Protein AF-A0A2V6FVV1-F1 (afdb_monomer)

Nearest PDB structures (foldseek):
  4am9-assembly1_A  TM=8.340E-01  e=1.277E-02  Yersinia enterocolitica
  6hft-assembly1_A  TM=7.806E-01  e=5.421E-02  Saccharomyces cerevisiae
  7t6d-assembly1_A  TM=8.220E-01  e=9.859E-02  Escherichia coli
  2ho1-assembly1_A  TM=6.704E-01  e=1.623E-01  Pseudomonas aeruginosa PAO1
  6af0-assembly1_A  TM=7.974E-01  e=5.642E-01  Thermothelomyces thermophilus ATCC 42464

Sequence (135 aa):
DARVRELPWAKFFRAQAFAALNRWADALPLYEELANDEASPFLGAATFGAAEMLRALGKRGEASRKLGVLLHNKEWAIRAQLRAAELYIEMGDAPDAQRLLEEMKPRSIAERRERRLLRGRLELLNGRREQVMPR

Secondary structure (DSSP, 8-state):
-HHHHTSHHHHHHHHHHHHHTT-HHHHHHHHHHHHS-TT-TTHHHHHHHHHHHHHHTT-HHHHHHHHHHHTT-TTTHHHHHHHHHHHHHHHT-HHHHHHHHHH----SHHHHHHHHHHHHHHHHHHHHHHHHS--

Foldseek 3Di:
DVVCCVDLVNLQVVLVVCVVVVVLVVSQVSLVVQLPDPPRPCNLVSLLSNLVSCVSVVVLVVSLVSLVVCCPPPPCNLVSLLVNLVSCLVVLNLVSNVVSLVPDDDPDPVSVVSSVVSVVSSVVSVVVVVVVDDD

Structure (mmCIF, N/CA/C/O backbone):
data_AF-A0A2V6FVV1-F1
#
_entry.id   AF-A0A2V6FVV1-F1
#
loop_
_atom_site.group_PDB
_atom_site.id
_atom_site.type_symbol
_atom_site.label_atom_id
_atom_site.label_alt_id
_atom_site.label_comp_id
_atom_site.label_asym_id
_atom_site.label_entity_id
_atom_site.label_seq_id
_atom_site.pdbx_PDB_ins_code
_atom_site.Cartn_x
_atom_site.Cartn_y
_atom_site.Cartn_z
_atom_site.occupancy
_atom_site.B_iso_or_equiv
_atom_site.auth_seq_id
_atom_site.auth_comp_id
_atom_site.auth_asym_id
_atom_site.auth_atom_id
_atom_site.pdbx_PDB_model_num
ATOM 1 N N . ASP A 1 1 ? 11.809 -2.876 -28.821 1.00 74.69 1 ASP A N 1
ATOM 2 C CA . ASP A 1 1 ? 12.796 -3.858 -28.332 1.00 74.69 1 ASP A CA 1
ATOM 3 C C . ASP A 1 1 ? 12.261 -4.504 -27.055 1.00 74.69 1 ASP A C 1
ATOM 5 O O . ASP A 1 1 ? 11.830 -3.778 -26.165 1.00 74.69 1 ASP A O 1
ATOM 9 N N . ALA A 1 2 ? 12.208 -5.838 -26.988 1.00 81.44 2 ALA A N 1
ATOM 10 C CA . ALA A 1 2 ? 11.711 -6.563 -25.815 1.00 81.44 2 ALA A CA 1
ATOM 11 C C . ALA A 1 2 ? 12.590 -6.329 -24.575 1.00 81.44 2 ALA A C 1
ATOM 13 O O . ALA A 1 2 ? 12.066 -6.229 -23.472 1.00 81.44 2 ALA A O 1
ATOM 14 N N . ARG A 1 3 ? 13.897 -6.113 -24.762 1.00 84.25 3 ARG A N 1
ATOM 15 C CA . ARG A 1 3 ? 14.865 -5.893 -23.677 1.00 84.25 3 ARG A CA 1
ATOM 16 C C . ARG A 1 3 ? 14.597 -4.606 -22.901 1.00 84.25 3 ARG A C 1
ATOM 18 O O . ARG A 1 3 ? 14.827 -4.551 -21.702 1.00 84.25 3 ARG A O 1
ATOM 25 N N . VAL A 1 4 ? 14.044 -3.586 -23.564 1.00 86.81 4 VAL A N 1
ATOM 26 C CA . VAL A 1 4 ? 13.652 -2.325 -22.911 1.00 86.81 4 VAL A CA 1
ATOM 27 C C . VAL A 1 4 ? 12.507 -2.546 -21.923 1.00 86.81 4 VAL A C 1
ATOM 29 O O . VAL A 1 4 ? 12.476 -1.897 -20.885 1.00 86.81 4 VAL A O 1
ATOM 32 N N . ARG A 1 5 ? 11.587 -3.481 -22.206 1.00 84.44 5 ARG A N 1
ATOM 33 C CA . ARG A 1 5 ? 10.457 -3.790 -21.311 1.00 84.44 5 ARG A CA 1
ATOM 34 C C . ARG A 1 5 ? 10.895 -4.482 -20.024 1.00 84.44 5 ARG A C 1
ATOM 36 O O . ARG A 1 5 ? 10.143 -4.446 -19.057 1.00 84.44 5 ARG A O 1
ATOM 43 N N . GLU A 1 6 ? 12.087 -5.071 -20.023 1.00 87.75 6 GLU A N 1
ATOM 44 C CA . GLU A 1 6 ? 12.650 -5.760 -18.865 1.00 87.75 6 GLU A CA 1
ATOM 45 C C . GLU A 1 6 ? 13.397 -4.826 -17.911 1.00 87.75 6 GLU A C 1
ATOM 47 O O . GLU A 1 6 ? 13.660 -5.206 -16.772 1.00 87.75 6 GLU A O 1
ATOM 52 N N . LEU A 1 7 ? 13.692 -3.591 -18.336 1.00 92.12 7 LEU A N 1
ATOM 53 C CA . LEU A 1 7 ? 14.367 -2.606 -17.496 1.00 92.12 7 LEU A CA 1
ATOM 54 C C . LEU A 1 7 ? 13.481 -2.208 -16.298 1.00 92.12 7 LEU A C 1
ATOM 56 O O . LEU A 1 7 ? 12.283 -1.963 -16.492 1.00 92.12 7 LEU A O 1
ATOM 60 N N . PRO A 1 8 ? 14.045 -2.046 -15.082 1.00 93.25 8 PRO A N 1
ATOM 61 C CA . PRO A 1 8 ? 13.258 -1.752 -13.883 1.00 93.25 8 PRO A CA 1
ATOM 62 C C . PRO A 1 8 ? 12.355 -0.516 -14.003 1.00 93.25 8 PRO A C 1
ATOM 64 O O . PRO A 1 8 ? 11.182 -0.557 -13.633 1.00 93.25 8 PRO A O 1
ATOM 67 N N . TRP A 1 9 ? 12.858 0.572 -14.597 1.00 94.88 9 TRP A N 1
ATOM 68 C CA . TRP A 1 9 ? 12.070 1.793 -14.806 1.00 94.88 9 TRP A CA 1
ATOM 69 C C . TRP A 1 9 ? 10.904 1.570 -15.776 1.00 94.88 9 TRP A C 1
ATOM 71 O O . TRP A 1 9 ? 9.808 2.083 -15.555 1.00 94.88 9 TRP A O 1
ATOM 81 N N . ALA A 1 10 ? 11.104 0.773 -16.830 1.00 95.38 10 ALA A N 1
ATOM 82 C CA . ALA A 1 10 ? 10.071 0.496 -17.820 1.00 95.38 10 ALA A CA 1
ATOM 83 C C . ALA A 1 10 ? 8.954 -0.360 -17.211 1.00 95.38 10 ALA A C 1
ATOM 85 O O . ALA A 1 10 ? 7.774 -0.060 -17.408 1.00 95.38 10 ALA A O 1
ATOM 86 N N . LYS A 1 11 ? 9.317 -1.377 -16.415 1.00 95.62 11 LYS A N 1
ATOM 87 C CA . LYS A 1 11 ? 8.364 -2.167 -15.621 1.00 95.62 11 LYS A CA 1
ATOM 88 C C . LYS A 1 11 ? 7.573 -1.279 -14.667 1.00 95.62 11 LYS A C 1
ATOM 90 O O . LYS A 1 11 ? 6.346 -1.367 -14.645 1.00 95.62 11 LYS A O 1
ATOM 95 N N . PHE A 1 12 ? 8.252 -0.386 -13.950 1.00 97.50 12 PHE A N 1
ATOM 96 C CA . PHE A 1 12 ? 7.629 0.483 -12.955 1.00 97.50 12 PHE A CA 1
ATOM 97 C C . PHE A 1 12 ? 6.590 1.424 -13.576 1.00 97.50 12 PHE A C 1
ATOM 99 O O . PHE A 1 12 ? 5.449 1.478 -13.118 1.00 97.50 12 PHE A O 1
ATOM 106 N N . PHE A 1 13 ? 6.937 2.123 -14.660 1.00 97.44 13 PHE A N 1
ATOM 107 C CA . PHE A 1 13 ? 5.985 3.013 -15.331 1.00 97.44 13 PHE A CA 1
ATOM 108 C C . PHE A 1 13 ? 4.859 2.252 -16.035 1.00 97.44 13 PHE A C 1
ATOM 110 O O . PHE A 1 13 ? 3.726 2.732 -16.068 1.00 97.44 13 PHE A O 1
ATOM 117 N N . ARG A 1 14 ? 5.118 1.040 -16.539 1.00 97.75 14 ARG A N 1
ATOM 118 C CA . ARG A 1 14 ? 4.056 0.175 -17.068 1.00 97.75 14 ARG A CA 1
ATOM 119 C C . ARG A 1 14 ? 3.076 -0.248 -15.971 1.00 97.75 14 ARG A C 1
ATOM 121 O O . ARG A 1 14 ? 1.870 -0.203 -16.196 1.00 97.75 14 ARG A O 1
ATOM 128 N N . ALA A 1 15 ? 3.577 -0.609 -14.790 1.00 98.19 15 ALA A N 1
ATOM 129 C CA . ALA A 1 15 ? 2.748 -0.932 -13.632 1.00 98.19 15 ALA A CA 1
ATOM 130 C C . ALA A 1 15 ? 1.874 0.263 -13.219 1.00 98.19 15 ALA A C 1
ATOM 132 O O . ALA A 1 15 ? 0.670 0.107 -13.018 1.00 98.19 15 ALA A O 1
ATOM 133 N N . GLN A 1 16 ? 2.448 1.471 -13.180 1.00 98.06 16 GLN A N 1
ATOM 134 C CA . GLN A 1 16 ? 1.695 2.705 -12.931 1.00 98.06 16 GLN A CA 1
ATOM 135 C C . GLN A 1 16 ? 0.603 2.950 -13.975 1.00 98.06 16 GLN A C 1
ATOM 137 O O . GLN A 1 16 ? -0.521 3.287 -13.608 1.00 98.06 16 GLN A O 1
ATOM 142 N N . ALA A 1 17 ? 0.901 2.748 -15.260 1.00 98.38 17 ALA A N 1
A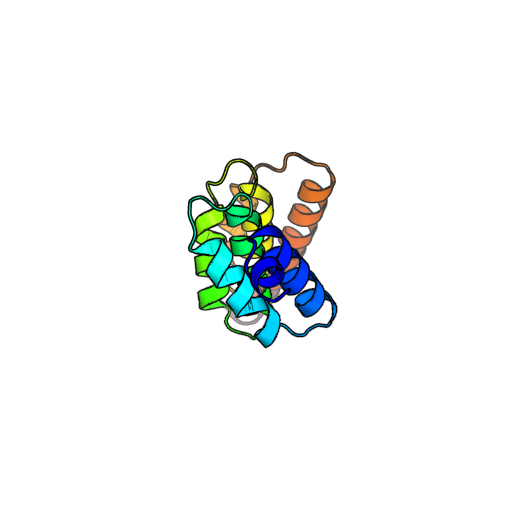TOM 143 C CA . ALA A 1 17 ? -0.081 2.915 -16.328 1.00 98.38 17 ALA A CA 1
ATOM 144 C C . ALA A 1 17 ? -1.248 1.922 -16.195 1.00 98.38 17 ALA A C 1
ATOM 146 O O . ALA A 1 17 ? -2.405 2.315 -16.328 1.00 98.38 17 ALA A O 1
ATOM 147 N N . PHE A 1 18 ? -0.972 0.653 -15.876 1.00 98.62 18 PHE A N 1
ATOM 148 C CA . PHE A 1 18 ? -2.031 -0.321 -15.598 1.00 98.62 18 PHE A CA 1
ATOM 149 C C . PHE A 1 18 ? -2.861 0.067 -14.370 1.00 98.62 18 PHE A C 1
ATOM 151 O O . PHE A 1 18 ? -4.089 0.032 -14.440 1.00 98.62 18 PHE A O 1
ATOM 158 N N . ALA A 1 19 ? -2.222 0.503 -13.282 1.00 98.19 19 ALA A N 1
ATOM 159 C CA . ALA A 1 19 ? -2.918 0.963 -12.082 1.00 98.19 19 ALA A CA 1
ATOM 160 C C . ALA A 1 19 ? -3.841 2.162 -12.370 1.00 98.19 19 ALA A C 1
ATOM 162 O O . ALA A 1 19 ? -4.991 2.165 -11.946 1.00 98.19 19 ALA A O 1
ATOM 163 N N . ALA A 1 20 ? -3.382 3.143 -13.153 1.00 98.06 20 ALA A N 1
ATOM 164 C CA . ALA A 1 20 ? -4.185 4.305 -13.546 1.00 98.06 20 ALA A CA 1
ATOM 165 C C . ALA A 1 20 ? -5.418 3.935 -14.393 1.00 98.06 20 ALA A C 1
ATOM 167 O O . ALA A 1 20 ? -6.415 4.652 -14.388 1.00 98.06 20 ALA A O 1
ATOM 168 N N . LEU A 1 21 ? -5.365 2.800 -15.096 1.00 98.25 21 LEU A N 1
ATOM 169 C CA . LEU A 1 21 ? -6.480 2.239 -15.861 1.00 98.25 21 LEU A CA 1
ATOM 170 C C . LEU A 1 21 ? -7.335 1.257 -15.040 1.00 98.25 21 LEU A C 1
ATOM 172 O O . LEU A 1 21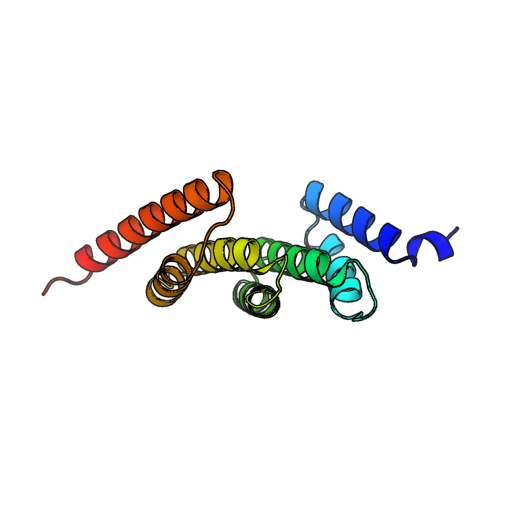 ? -8.136 0.522 -15.614 1.00 98.25 21 LEU A O 1
ATOM 176 N N . ASN A 1 22 ? -7.155 1.208 -13.714 1.00 98.12 22 ASN A N 1
ATOM 177 C CA . ASN A 1 22 ? -7.789 0.251 -12.801 1.00 98.12 22 ASN A CA 1
ATOM 178 C C . ASN A 1 22 ? -7.530 -1.224 -13.168 1.00 98.12 22 ASN A C 1
ATOM 180 O O . ASN A 1 22 ? -8.266 -2.126 -12.767 1.00 98.12 22 ASN A O 1
ATOM 184 N N . ARG A 1 23 ? -6.465 -1.497 -13.928 1.00 98.50 23 ARG A N 1
ATOM 185 C CA . ARG A 1 23 ? -6.033 -2.846 -14.310 1.00 98.50 23 ARG A CA 1
ATOM 186 C C . ARG A 1 23 ? -5.122 -3.421 -13.231 1.00 98.50 23 ARG A C 1
ATOM 188 O O . ARG A 1 23 ? -3.954 -3.726 -13.460 1.00 98.50 23 ARG A O 1
ATOM 195 N N . TRP A 1 24 ? -5.666 -3.542 -12.024 1.00 98.44 24 TRP A N 1
ATOM 196 C CA . TRP A 1 24 ? -4.915 -3.898 -10.816 1.00 98.44 24 TRP A CA 1
ATOM 197 C C . TRP A 1 24 ? -4.215 -5.255 -10.930 1.00 98.44 24 TRP A C 1
ATOM 199 O O . TRP A 1 24 ? -3.064 -5.392 -10.525 1.00 98.44 24 TRP A O 1
ATOM 209 N N . ALA A 1 25 ? -4.893 -6.241 -11.527 1.00 98.50 25 ALA A N 1
ATOM 210 C CA . ALA A 1 25 ? -4.357 -7.585 -11.731 1.00 98.50 25 ALA A CA 1
ATOM 211 C C . ALA A 1 25 ? -3.160 -7.613 -12.698 1.00 98.50 25 ALA A C 1
ATOM 213 O O . ALA A 1 25 ? -2.269 -8.438 -12.529 1.00 98.50 25 ALA A O 1
ATOM 214 N N . ASP A 1 26 ? -3.109 -6.688 -13.662 1.00 98.31 26 ASP A N 1
ATOM 215 C CA . ASP A 1 26 ? -1.985 -6.559 -14.597 1.00 98.31 26 ASP A CA 1
ATOM 216 C C . ASP A 1 26 ? -0.826 -5.747 -13.996 1.00 98.31 26 ASP A C 1
ATOM 218 O O . ASP A 1 26 ? 0.342 -5.984 -14.305 1.00 98.31 26 ASP A O 1
ATOM 222 N N . ALA A 1 27 ? -1.140 -4.776 -13.133 1.00 98.56 27 ALA A N 1
ATOM 223 C CA . ALA A 1 27 ? -0.151 -3.945 -12.452 1.00 98.56 27 ALA A CA 1
ATOM 224 C C . ALA A 1 27 ? 0.592 -4.703 -11.344 1.00 98.56 27 ALA A C 1
ATOM 226 O O . ALA A 1 27 ? 1.807 -4.553 -11.204 1.00 98.56 27 ALA A O 1
ATOM 227 N N . LEU A 1 28 ? -0.136 -5.508 -10.560 1.00 98.62 28 LEU A N 1
ATOM 228 C CA . LEU A 1 28 ? 0.386 -6.214 -9.392 1.00 98.62 28 LEU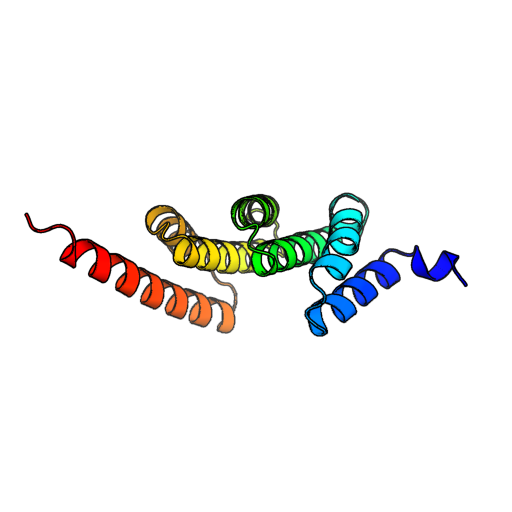 A CA 1
ATOM 229 C C . LEU A 1 28 ? 1.677 -7.004 -9.675 1.00 98.62 28 LEU A C 1
ATOM 231 O O . LEU A 1 28 ? 2.668 -6.694 -9.017 1.00 98.62 28 LEU A O 1
ATOM 235 N N . PRO A 1 29 ? 1.741 -7.940 -10.644 1.00 98.19 29 PRO A N 1
ATOM 236 C CA . PRO A 1 29 ? 2.940 -8.759 -10.843 1.00 98.19 29 PRO A CA 1
ATOM 237 C C . PRO A 1 29 ? 4.185 -7.926 -11.177 1.00 98.19 29 PRO A C 1
ATOM 239 O O . PRO A 1 29 ? 5.287 -8.283 -10.778 1.00 98.19 29 PRO A O 1
ATOM 242 N N . LEU A 1 30 ? 4.019 -6.781 -11.847 1.00 98.00 30 LEU A N 1
ATOM 243 C CA . LEU A 1 30 ? 5.132 -5.886 -12.175 1.00 98.00 30 LEU A CA 1
ATOM 244 C C . LEU A 1 30 ? 5.667 -5.157 -10.946 1.00 98.00 30 LEU A C 1
ATOM 246 O O . LEU A 1 30 ? 6.877 -5.002 -10.794 1.00 98.00 30 LEU A O 1
ATOM 250 N N . TYR A 1 31 ? 4.772 -4.708 -10.067 1.00 98.44 31 TYR A N 1
ATOM 251 C CA . TYR A 1 31 ? 5.187 -4.139 -8.793 1.00 98.44 31 TYR A CA 1
ATOM 252 C C . TYR A 1 31 ? 5.805 -5.192 -7.874 1.00 98.44 31 TYR A C 1
ATOM 254 O O . TYR A 1 31 ? 6.765 -4.883 -7.181 1.00 98.44 31 TYR A O 1
ATOM 262 N N . GLU A 1 32 ? 5.294 -6.424 -7.863 1.00 97.81 32 GLU A N 1
ATOM 263 C CA . GLU A 1 32 ? 5.859 -7.495 -7.038 1.00 97.81 32 GLU A CA 1
ATOM 264 C C . GLU A 1 32 ? 7.258 -7.896 -7.480 1.00 97.81 32 GLU A C 1
ATOM 266 O O . GLU A 1 32 ? 8.132 -8.045 -6.633 1.00 97.81 32 GLU A O 1
ATOM 271 N N . GLU A 1 33 ? 7.495 -7.994 -8.785 1.00 96.62 33 GLU A N 1
ATOM 272 C CA . GLU A 1 33 ? 8.830 -8.254 -9.315 1.00 96.62 33 GLU A CA 1
ATOM 273 C C . GLU A 1 33 ? 9.828 -7.179 -8.857 1.00 96.62 33 GLU A C 1
ATOM 275 O O . GLU A 1 33 ? 10.891 -7.498 -8.334 1.00 96.62 33 GLU A O 1
ATOM 280 N N . LEU A 1 34 ? 9.448 -5.901 -8.959 1.00 96.88 34 LEU A N 1
ATOM 281 C CA . LEU A 1 34 ? 10.287 -4.778 -8.529 1.00 96.88 34 LEU A CA 1
ATOM 282 C C . LEU A 1 34 ? 10.441 -4.665 -7.008 1.00 96.88 34 LEU A C 1
ATOM 284 O O . LEU A 1 34 ? 11.431 -4.108 -6.545 1.00 96.88 34 LEU A O 1
ATOM 288 N N . ALA A 1 35 ? 9.460 -5.134 -6.237 1.00 96.38 35 ALA A N 1
ATOM 289 C CA . ALA A 1 35 ? 9.503 -5.145 -4.777 1.00 96.38 35 ALA A CA 1
ATOM 290 C C . ALA A 1 35 ? 10.361 -6.293 -4.219 1.00 96.38 35 ALA A C 1
ATOM 292 O O . ALA A 1 35 ? 10.822 -6.200 -3.086 1.00 96.38 35 ALA A O 1
ATOM 293 N N . ASN A 1 36 ? 10.570 -7.354 -5.005 1.00 95.12 36 ASN A N 1
ATOM 294 C CA . ASN A 1 36 ? 11.416 -8.493 -4.644 1.00 95.12 36 ASN A CA 1
ATOM 295 C C . ASN A 1 36 ? 12.891 -8.302 -5.046 1.00 95.12 36 ASN A C 1
ATOM 297 O O . ASN A 1 36 ? 13.731 -9.112 -4.663 1.00 95.12 36 ASN A O 1
ATOM 301 N N . ASP A 1 37 ? 13.211 -7.258 -5.813 1.00 93.25 37 ASP A N 1
ATOM 302 C CA . ASP A 1 37 ? 14.582 -6.899 -6.178 1.00 93.25 37 ASP A CA 1
ATOM 303 C C . ASP A 1 37 ? 15.128 -5.832 -5.218 1.00 93.25 37 ASP A C 1
ATOM 305 O O . ASP A 1 37 ? 14.829 -4.643 -5.352 1.00 93.25 37 ASP A O 1
ATOM 309 N N . GLU A 1 38 ? 15.950 -6.252 -4.251 1.00 88.94 38 GLU A N 1
ATOM 310 C CA . GLU A 1 38 ? 16.562 -5.358 -3.256 1.00 88.94 38 GLU A CA 1
ATOM 311 C C . GLU A 1 38 ? 17.473 -4.282 -3.862 1.00 88.94 38 GLU A C 1
ATOM 313 O O . GLU A 1 38 ? 17.651 -3.217 -3.266 1.00 88.94 38 GLU A O 1
ATOM 318 N N . ALA A 1 39 ? 18.024 -4.527 -5.055 1.00 89.50 39 ALA A N 1
ATOM 319 C CA . ALA A 1 39 ? 18.862 -3.566 -5.764 1.00 89.50 39 ALA A CA 1
ATOM 320 C C . ALA A 1 39 ? 18.039 -2.552 -6.575 1.00 89.50 39 ALA A C 1
ATOM 322 O O . ALA A 1 39 ? 18.587 -1.565 -7.080 1.00 89.50 39 ALA A O 1
ATOM 323 N N . SER A 1 40 ? 16.728 -2.767 -6.709 1.00 88.75 40 SER A N 1
ATOM 324 C CA . SER A 1 40 ? 15.862 -1.889 -7.481 1.00 88.75 40 SER A CA 1
ATOM 325 C C . SER A 1 40 ? 15.719 -0.528 -6.795 1.00 88.75 40 SER A C 1
ATOM 327 O O . SER A 1 40 ? 15.243 -0.447 -5.657 1.00 88.75 40 SER A O 1
ATOM 329 N N . PRO A 1 41 ? 15.985 0.588 -7.501 1.00 91.38 41 PRO A N 1
ATOM 330 C CA . PRO A 1 41 ? 15.712 1.922 -6.965 1.00 91.38 41 PRO A CA 1
ATOM 331 C C . PRO A 1 41 ? 14.210 2.165 -6.745 1.00 91.38 41 PRO A C 1
ATOM 333 O O . PRO A 1 41 ? 13.824 3.138 -6.102 1.00 91.38 41 PRO A O 1
ATOM 336 N N . PHE A 1 42 ? 13.349 1.289 -7.272 1.00 95.69 42 PHE A N 1
ATOM 337 C CA . PHE A 1 42 ? 11.902 1.368 -7.124 1.00 95.69 42 PHE A CA 1
ATOM 338 C C . PHE A 1 42 ? 11.363 0.520 -5.975 1.00 95.69 42 PHE A C 1
ATOM 340 O O . PHE A 1 42 ? 10.154 0.555 -5.773 1.00 95.69 42 PHE A O 1
ATOM 347 N N . LEU A 1 43 ? 12.192 -0.207 -5.214 1.00 95.12 43 LEU A N 1
ATOM 348 C CA . LEU A 1 43 ? 11.732 -1.167 -4.202 1.00 95.12 43 LEU A CA 1
ATOM 349 C C . LEU A 1 43 ? 10.652 -0.596 -3.270 1.00 95.12 43 LEU A C 1
ATOM 351 O O . LEU A 1 43 ? 9.590 -1.198 -3.115 1.00 95.12 43 LEU A O 1
ATOM 355 N N . GLY A 1 44 ? 10.868 0.594 -2.697 1.00 96.75 44 GLY A N 1
ATOM 356 C CA . GLY A 1 44 ? 9.895 1.220 -1.791 1.00 96.75 44 GLY A CA 1
ATOM 357 C C . GLY A 1 44 ? 8.584 1.586 -2.494 1.00 96.75 44 GLY A C 1
ATOM 358 O O . GLY A 1 44 ? 7.496 1.232 -2.034 1.00 96.75 44 GLY A O 1
ATOM 359 N N . ALA A 1 45 ? 8.691 2.232 -3.657 1.00 97.62 45 ALA A N 1
ATOM 360 C CA . ALA A 1 45 ? 7.540 2.648 -4.451 1.00 97.62 45 ALA A CA 1
ATOM 361 C C . ALA A 1 45 ? 6.744 1.456 -5.000 1.00 97.62 45 ALA A C 1
ATOM 363 O O . ALA A 1 45 ? 5.516 1.483 -5.017 1.00 97.62 45 ALA A O 1
ATOM 364 N N . ALA A 1 46 ? 7.437 0.401 -5.421 1.00 98.00 46 ALA A N 1
ATOM 365 C CA . ALA A 1 46 ? 6.851 -0.822 -5.934 1.00 98.00 46 ALA A CA 1
ATOM 366 C C . ALA A 1 46 ? 6.196 -1.646 -4.824 1.00 98.00 46 ALA A C 1
ATOM 368 O O . ALA A 1 46 ? 5.081 -2.122 -5.007 1.00 98.00 46 ALA A O 1
ATOM 369 N N . THR A 1 47 ? 6.811 -1.731 -3.642 1.00 98.31 47 THR A N 1
ATOM 370 C CA . THR A 1 47 ? 6.194 -2.366 -2.466 1.00 98.31 47 THR A CA 1
ATOM 371 C C . THR A 1 47 ? 4.883 -1.672 -2.098 1.00 98.31 47 THR A C 1
ATOM 373 O O . THR A 1 47 ? 3.862 -2.332 -1.895 1.00 98.31 47 THR A O 1
ATOM 376 N N . PHE A 1 48 ? 4.885 -0.335 -2.076 1.00 98.50 48 PHE A N 1
ATOM 377 C CA . PHE A 1 48 ? 3.686 0.456 -1.810 1.00 98.50 48 PHE A CA 1
ATOM 378 C C . PHE A 1 48 ? 2.631 0.268 -2.909 1.00 98.50 48 PHE A C 1
ATOM 380 O O . PHE A 1 48 ? 1.464 0.023 -2.613 1.00 98.50 48 PHE A O 1
ATOM 387 N N . GLY A 1 49 ? 3.044 0.329 -4.179 1.00 98.31 49 GLY A N 1
ATOM 388 C CA . GLY A 1 49 ? 2.176 0.095 -5.332 1.00 98.31 49 GLY A CA 1
ATOM 389 C C . GLY A 1 49 ? 1.513 -1.281 -5.289 1.00 98.31 49 GLY A C 1
ATOM 390 O O . GLY A 1 49 ? 0.293 -1.369 -5.394 1.00 98.31 49 GLY A O 1
ATOM 391 N N . ALA A 1 50 ? 2.283 -2.345 -5.047 1.00 98.62 50 ALA A N 1
ATOM 392 C CA . ALA A 1 50 ? 1.770 -3.705 -4.904 1.00 98.62 50 ALA A CA 1
ATOM 393 C C . ALA A 1 50 ? 0.740 -3.815 -3.771 1.00 98.62 50 ALA A C 1
ATOM 395 O O . ALA A 1 50 ? -0.290 -4.464 -3.947 1.00 98.62 50 ALA A O 1
ATOM 396 N N . ALA A 1 51 ? 0.979 -3.163 -2.629 1.00 98.56 51 ALA A N 1
ATOM 397 C CA . ALA A 1 51 ? 0.016 -3.145 -1.533 1.00 98.56 51 ALA A CA 1
ATOM 398 C C . ALA A 1 51 ? -1.318 -2.492 -1.934 1.00 98.56 51 ALA A C 1
ATOM 400 O O . ALA A 1 51 ? -2.381 -3.039 -1.639 1.00 98.56 51 ALA A O 1
ATOM 401 N N . GLU A 1 52 ? -1.274 -1.372 -2.658 1.00 98.56 52 GLU A N 1
ATOM 402 C CA . GLU A 1 52 ? -2.482 -0.706 -3.158 1.00 98.56 52 GLU A CA 1
ATOM 403 C C . GLU A 1 52 ? -3.223 -1.577 -4.186 1.00 98.56 52 GLU A C 1
ATOM 405 O O . GLU A 1 52 ? -4.452 -1.649 -4.149 1.00 98.56 52 GLU A O 1
ATOM 410 N N . MET A 1 53 ? -2.506 -2.306 -5.056 1.00 98.62 53 MET A N 1
ATOM 411 C CA . MET A 1 53 ? -3.143 -3.235 -6.002 1.00 98.62 53 MET A CA 1
ATOM 412 C C . MET A 1 53 ? -3.827 -4.391 -5.263 1.00 98.62 53 MET A C 1
ATOM 414 O O . MET A 1 53 ? -4.960 -4.745 -5.580 1.00 98.62 53 MET A O 1
ATOM 418 N N . LEU A 1 54 ? -3.169 -4.962 -4.249 1.00 98.62 54 LEU A N 1
ATOM 419 C CA . LEU A 1 54 ? -3.747 -6.015 -3.410 1.00 98.62 54 LEU A CA 1
ATOM 420 C C . LEU A 1 54 ? -5.000 -5.528 -2.678 1.00 98.62 54 LEU A C 1
ATOM 422 O O . LEU A 1 54 ? -6.004 -6.239 -2.654 1.00 98.62 54 LEU A O 1
ATOM 426 N N . ARG A 1 55 ? -4.974 -4.308 -2.128 1.00 97.75 55 ARG A N 1
ATOM 427 C CA . ARG A 1 55 ? -6.145 -3.684 -1.498 1.00 97.75 55 ARG A CA 1
ATOM 428 C C . ARG A 1 55 ? -7.290 -3.524 -2.499 1.00 97.75 55 ARG A C 1
ATOM 430 O O . ARG A 1 55 ? -8.408 -3.929 -2.183 1.00 97.75 55 ARG A O 1
ATOM 437 N N . ALA A 1 56 ? -7.015 -3.006 -3.697 1.00 97.69 56 ALA A N 1
ATOM 438 C CA . ALA A 1 56 ? -8.011 -2.842 -4.760 1.00 97.69 56 ALA A CA 1
ATOM 439 C C . ALA A 1 56 ? -8.620 -4.181 -5.219 1.00 97.69 56 ALA A C 1
ATOM 441 O O . ALA A 1 56 ? -9.800 -4.247 -5.553 1.00 97.69 56 ALA A O 1
ATOM 442 N N . LEU A 1 57 ? -7.840 -5.263 -5.171 1.00 98.06 57 LEU A N 1
ATOM 443 C CA . LEU A 1 57 ? -8.283 -6.631 -5.457 1.00 98.06 57 LEU A CA 1
ATOM 444 C C . LEU A 1 57 ? -8.970 -7.324 -4.263 1.00 98.06 57 LEU A C 1
ATOM 446 O O . LEU A 1 57 ? -9.274 -8.512 -4.337 1.00 98.06 57 LEU A O 1
ATOM 450 N N . GLY A 1 58 ? -9.191 -6.626 -3.144 1.00 97.00 58 GLY A N 1
ATOM 451 C CA . GLY A 1 58 ? -9.831 -7.181 -1.946 1.00 97.00 58 GLY A CA 1
ATOM 452 C C . GLY A 1 58 ? -8.928 -8.075 -1.086 1.00 97.00 58 GLY A C 1
ATOM 453 O O . GLY A 1 58 ? -9.366 -8.580 -0.052 1.00 97.00 58 GLY A O 1
ATOM 454 N N . LYS A 1 59 ? -7.649 -8.229 -1.440 1.00 97.88 59 LYS A N 1
ATOM 455 C CA . LYS A 1 59 ? -6.651 -9.031 -0.714 1.00 97.88 59 LYS A CA 1
ATOM 456 C C . LYS A 1 59 ? -6.060 -8.255 0.468 1.00 97.88 59 LYS A C 1
ATOM 458 O O . LYS A 1 59 ? -4.854 -8.029 0.568 1.00 97.88 59 LYS A O 1
ATOM 463 N N . ARG A 1 60 ? -6.930 -7.821 1.384 1.00 96.19 60 ARG A N 1
ATOM 464 C CA . ARG A 1 60 ? -6.602 -6.876 2.468 1.00 96.19 60 ARG A CA 1
ATOM 465 C C . ARG A 1 60 ? -5.493 -7.374 3.405 1.00 96.19 60 ARG A C 1
ATOM 467 O O . ARG A 1 60 ? -4.615 -6.601 3.771 1.00 96.19 60 ARG A O 1
ATOM 474 N N . GLY A 1 61 ? -5.475 -8.667 3.736 1.00 95.62 61 GLY A N 1
ATOM 475 C CA . GLY A 1 61 ? -4.422 -9.246 4.581 1.00 95.62 61 GLY A CA 1
ATOM 476 C C . GLY A 1 61 ? -3.033 -9.208 3.930 1.00 95.62 61 GLY A C 1
ATOM 477 O O . GLY A 1 61 ? -2.048 -8.886 4.590 1.00 95.62 61 GLY A O 1
ATOM 478 N N . GLU A 1 62 ? -2.945 -9.488 2.627 1.00 97.38 62 GLU A N 1
ATOM 479 C CA . GLU A 1 62 ? -1.689 -9.381 1.871 1.00 97.38 62 GLU A CA 1
ATOM 480 C C . GLU A 1 62 ? -1.243 -7.920 1.732 1.00 97.38 62 GLU A C 1
ATOM 482 O O . GLU A 1 62 ? -0.064 -7.617 1.918 1.00 97.38 62 GLU A O 1
ATOM 487 N N . ALA A 1 63 ? -2.187 -7.008 1.472 1.00 98.25 63 ALA A N 1
ATOM 488 C CA . ALA A 1 63 ? -1.917 -5.575 1.400 1.00 98.25 63 ALA A CA 1
ATOM 489 C C . ALA A 1 63 ? -1.333 -5.040 2.716 1.00 98.25 63 ALA A C 1
ATOM 491 O O . ALA A 1 63 ? -0.310 -4.356 2.701 1.00 98.25 63 ALA A O 1
ATOM 492 N N . SER A 1 64 ? -1.929 -5.415 3.854 1.00 96.62 64 SER A N 1
ATOM 493 C CA . SER A 1 64 ? -1.431 -5.040 5.182 1.00 96.62 64 SER A CA 1
ATOM 494 C C . SER A 1 64 ? 0.003 -5.530 5.416 1.00 96.62 64 SER A C 1
ATOM 496 O O . SER A 1 64 ? 0.868 -4.740 5.796 1.00 96.62 64 SER A O 1
ATOM 498 N N . ARG A 1 65 ? 0.307 -6.796 5.088 1.00 95.94 65 ARG A N 1
ATOM 499 C CA . ARG A 1 65 ? 1.675 -7.333 5.197 1.00 95.94 65 ARG A CA 1
ATOM 500 C C . ARG A 1 65 ? 2.681 -6.554 4.349 1.00 95.94 65 ARG A C 1
ATOM 502 O O . ARG A 1 65 ? 3.754 -6.232 4.854 1.00 95.94 65 ARG A O 1
ATOM 509 N N . LYS A 1 66 ? 2.344 -6.208 3.099 1.00 97.06 66 LYS A N 1
ATOM 510 C CA . LYS A 1 66 ? 3.238 -5.403 2.244 1.00 97.06 66 LYS A CA 1
ATOM 511 C C . LYS A 1 66 ? 3.446 -3.986 2.788 1.00 97.06 66 LYS A C 1
ATOM 513 O O . LYS A 1 66 ? 4.575 -3.507 2.787 1.00 97.06 66 LYS A O 1
ATOM 518 N N . LEU A 1 67 ? 2.404 -3.328 3.306 1.00 97.44 67 LEU A N 1
ATOM 519 C CA . LEU A 1 67 ? 2.556 -2.023 3.971 1.00 97.44 67 LEU A CA 1
ATOM 520 C C . LEU A 1 67 ? 3.424 -2.124 5.232 1.00 97.44 67 LEU A C 1
ATOM 522 O O . LEU A 1 67 ? 4.217 -1.220 5.493 1.00 97.44 67 LEU A O 1
ATOM 526 N N . GLY A 1 68 ? 3.321 -3.239 5.962 1.00 95.94 68 GLY A N 1
ATOM 527 C CA . GLY A 1 68 ? 4.133 -3.572 7.134 1.00 95.94 68 GLY A CA 1
ATOM 528 C C . GLY A 1 68 ? 5.638 -3.439 6.891 1.00 95.94 68 GLY A C 1
ATOM 529 O O . GLY A 1 68 ? 6.348 -2.849 7.705 1.00 95.94 68 GLY A O 1
ATOM 530 N N . VAL A 1 69 ? 6.112 -3.897 5.728 1.00 95.31 69 VAL A N 1
ATOM 531 C CA . VAL A 1 69 ? 7.527 -3.807 5.317 1.00 95.31 69 VAL A CA 1
ATOM 532 C C . VAL A 1 69 ? 8.017 -2.354 5.266 1.00 95.31 69 VAL A C 1
ATOM 534 O O . VAL A 1 69 ? 9.178 -2.066 5.554 1.00 95.31 69 VAL A O 1
ATOM 537 N N . LEU A 1 70 ? 7.133 -1.411 4.937 1.00 96.62 70 LEU A N 1
ATOM 538 C CA . LEU A 1 70 ? 7.487 -0.005 4.754 1.00 96.62 70 LEU A CA 1
ATOM 539 C C . LEU A 1 70 ? 7.361 0.840 6.026 1.00 96.62 70 LEU A C 1
ATOM 541 O O . LEU A 1 70 ? 7.799 1.989 6.012 1.00 96.62 70 LEU A O 1
ATOM 545 N N . LEU A 1 71 ? 6.821 0.308 7.129 1.00 93.62 71 LEU A N 1
ATOM 546 C CA . LEU A 1 71 ? 6.548 1.093 8.345 1.00 93.62 71 LEU A CA 1
ATOM 547 C C . LEU A 1 71 ? 7.806 1.699 8.982 1.00 93.62 71 LEU A C 1
ATOM 549 O O . LEU A 1 71 ? 7.725 2.745 9.624 1.00 93.62 71 LEU A O 1
ATOM 553 N N . HIS A 1 72 ? 8.968 1.078 8.775 1.00 88.94 72 HIS A N 1
ATOM 554 C CA . HIS A 1 72 ? 10.257 1.559 9.281 1.00 88.94 72 HIS A CA 1
ATOM 555 C C . HIS A 1 72 ? 11.144 2.181 8.193 1.00 88.94 72 HIS A C 1
ATOM 557 O O . HIS A 1 72 ? 12.261 2.622 8.472 1.00 88.94 72 HIS A O 1
ATOM 563 N N . ASN A 1 73 ? 10.661 2.255 6.951 1.00 93.38 73 ASN A N 1
ATOM 564 C CA . ASN A 1 73 ? 11.414 2.845 5.855 1.00 93.38 73 ASN A CA 1
ATOM 565 C C . ASN A 1 73 ? 11.484 4.376 6.013 1.00 93.38 73 ASN A C 1
ATOM 567 O O . ASN A 1 73 ? 10.464 5.045 6.164 1.00 93.38 73 ASN A O 1
ATOM 571 N N . LYS A 1 74 ? 12.687 4.958 5.942 1.00 90.88 74 LYS A N 1
ATOM 572 C CA . LYS A 1 74 ? 12.901 6.396 6.201 1.00 90.88 74 LYS A CA 1
ATOM 573 C C . LYS A 1 74 ? 12.070 7.318 5.304 1.00 90.88 74 LYS A C 1
ATOM 575 O O . LYS A 1 74 ? 11.664 8.389 5.767 1.00 90.88 74 LYS A O 1
ATOM 580 N N . GLU A 1 75 ? 11.837 6.916 4.062 1.00 93.12 75 GLU A N 1
ATOM 581 C CA . GLU A 1 75 ? 11.083 7.671 3.062 1.00 93.12 75 GLU A CA 1
ATOM 582 C C . GLU A 1 75 ? 9.593 7.303 3.088 1.00 93.12 75 GLU A C 1
ATOM 584 O O . GLU A 1 75 ? 8.736 8.185 3.099 1.00 93.12 75 GLU A O 1
ATOM 589 N N . TRP A 1 76 ? 9.279 6.009 3.170 1.00 95.81 76 TRP A N 1
ATOM 590 C CA . TRP A 1 76 ? 7.920 5.502 2.964 1.00 95.81 76 TRP A CA 1
ATOM 591 C C . TRP A 1 76 ? 7.085 5.345 4.239 1.00 95.81 76 TRP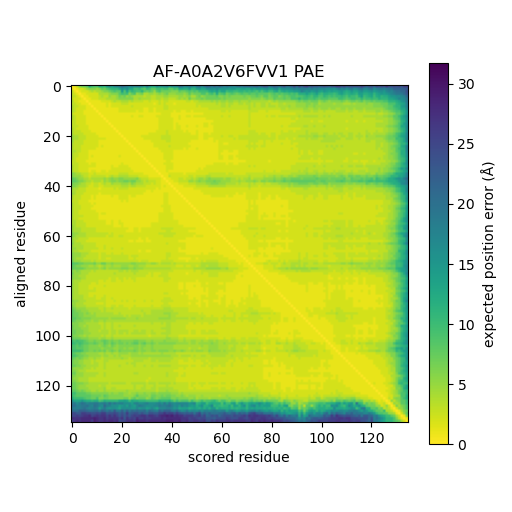 A C 1
ATOM 593 O O . TRP A 1 76 ? 5.865 5.222 4.128 1.00 95.81 76 TRP A O 1
ATOM 603 N N . ALA A 1 77 ? 7.694 5.402 5.431 1.00 95.62 77 ALA A N 1
ATOM 604 C CA . ALA A 1 77 ? 7.029 5.105 6.704 1.00 95.62 77 ALA A CA 1
ATOM 605 C C . ALA A 1 77 ? 5.704 5.845 6.891 1.00 95.62 77 ALA A C 1
ATOM 607 O O . ALA A 1 77 ? 4.679 5.205 7.098 1.00 95.62 77 ALA A O 1
ATOM 608 N N . ILE A 1 78 ? 5.686 7.178 6.771 1.00 96.56 78 ILE A N 1
ATOM 609 C CA . ILE A 1 78 ? 4.464 7.952 7.045 1.00 96.56 78 ILE A CA 1
ATOM 610 C C . ILE A 1 78 ? 3.349 7.596 6.057 1.00 96.56 78 ILE A C 1
ATOM 612 O O . ILE A 1 78 ? 2.202 7.402 6.458 1.00 96.56 78 ILE A O 1
ATOM 616 N N . ARG A 1 79 ? 3.684 7.447 4.771 1.00 96.31 79 ARG A N 1
ATOM 617 C CA . ARG A 1 79 ? 2.711 7.083 3.736 1.00 96.31 79 ARG A CA 1
ATOM 618 C C . ARG A 1 79 ? 2.164 5.670 3.952 1.00 96.31 79 ARG A C 1
ATOM 620 O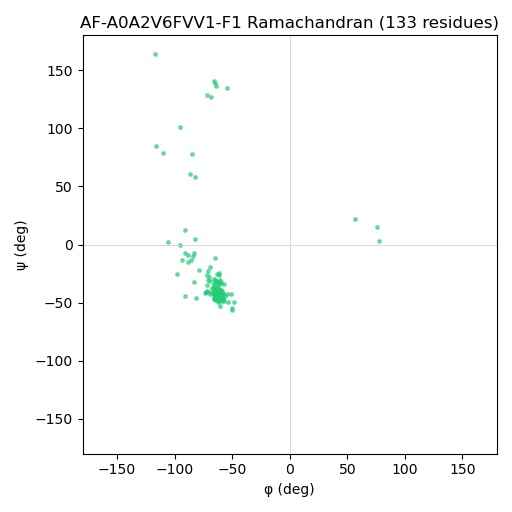 O . ARG A 1 79 ? 0.961 5.456 3.817 1.00 96.31 79 ARG A O 1
ATOM 627 N N . ALA A 1 80 ? 3.030 4.728 4.321 1.00 97.44 80 ALA A N 1
ATOM 628 C CA . ALA A 1 80 ? 2.647 3.357 4.633 1.00 97.44 80 ALA A CA 1
ATOM 629 C C . ALA A 1 80 ? 1.771 3.279 5.889 1.00 97.44 80 ALA A C 1
ATOM 631 O O . ALA A 1 80 ? 0.745 2.608 5.866 1.00 97.44 80 ALA A O 1
ATOM 632 N N . GLN A 1 81 ? 2.111 4.018 6.950 1.00 97.75 81 GLN A N 1
ATOM 633 C CA . GLN A 1 81 ? 1.310 4.090 8.174 1.00 97.75 81 GLN A CA 1
ATOM 634 C C . GLN A 1 81 ? -0.084 4.681 7.913 1.00 97.75 81 GLN A C 1
ATOM 636 O O . GLN A 1 81 ? -1.066 4.155 8.428 1.00 97.75 81 GLN A O 1
ATOM 641 N N . LEU A 1 82 ? -0.193 5.740 7.098 1.00 98.00 82 LEU A N 1
ATOM 642 C CA . LEU A 1 82 ? -1.486 6.329 6.724 1.00 98.00 82 LEU A CA 1
ATOM 643 C C . LEU A 1 82 ? -2.360 5.336 5.947 1.00 98.00 82 LEU A C 1
ATOM 645 O O . LEU A 1 82 ? -3.522 5.145 6.305 1.00 98.00 82 LEU A O 1
ATOM 649 N N . ARG A 1 83 ? -1.804 4.658 4.933 1.00 98.12 83 ARG A N 1
ATOM 650 C CA . ARG A 1 83 ? -2.556 3.635 4.185 1.00 98.12 83 ARG A CA 1
ATOM 651 C C . ARG A 1 83 ? -2.899 2.413 5.028 1.00 98.12 83 ARG A C 1
ATOM 653 O O . ARG A 1 83 ? -4.001 1.894 4.896 1.00 98.12 83 ARG A O 1
ATOM 660 N N . ALA A 1 84 ? -2.008 1.975 5.913 1.00 97.94 84 ALA A N 1
ATOM 661 C CA . ALA A 1 84 ? -2.280 0.859 6.811 1.00 97.94 84 ALA A CA 1
ATOM 662 C C . ALA A 1 84 ? -3.402 1.206 7.800 1.00 97.94 84 ALA A C 1
ATOM 664 O O . ALA A 1 84 ? -4.327 0.419 7.963 1.00 97.94 84 ALA A O 1
ATOM 665 N N . ALA A 1 85 ? -3.385 2.407 8.388 1.00 97.94 85 ALA A N 1
ATOM 666 C CA . ALA A 1 85 ? -4.461 2.875 9.260 1.00 97.94 85 ALA A CA 1
ATOM 667 C C . ALA A 1 85 ? -5.811 2.949 8.529 1.00 97.94 85 ALA A C 1
ATOM 669 O O . ALA A 1 85 ? -6.830 2.520 9.064 1.00 97.94 85 ALA A O 1
ATOM 670 N N . GLU A 1 86 ? -5.827 3.452 7.293 1.00 97.88 86 GLU A N 1
ATOM 671 C CA . GLU A 1 86 ? -7.030 3.448 6.460 1.00 97.88 86 GLU A CA 1
ATOM 672 C C . GLU A 1 86 ? -7.546 2.026 6.193 1.00 97.88 86 GLU A C 1
ATOM 674 O O . GLU A 1 86 ? -8.738 1.764 6.363 1.00 97.88 86 GLU A O 1
ATOM 679 N N . LEU A 1 87 ? -6.652 1.099 5.842 1.00 97.75 87 LEU A N 1
ATOM 680 C CA . LEU A 1 87 ? -6.991 -0.301 5.608 1.00 97.75 87 LEU A CA 1
ATOM 681 C C . LEU A 1 87 ? -7.533 -0.983 6.874 1.00 97.75 87 LEU A C 1
ATOM 683 O O . LEU A 1 87 ? -8.499 -1.739 6.794 1.00 97.75 87 LEU A O 1
ATOM 687 N N . TYR A 1 88 ? -6.964 -0.698 8.047 1.00 97.19 88 TYR A N 1
ATOM 688 C CA . TYR A 1 88 ? -7.478 -1.198 9.323 1.00 97.19 88 TYR A CA 1
ATOM 689 C C . TYR A 1 88 ? -8.890 -0.681 9.604 1.00 97.19 88 TYR A C 1
ATOM 691 O O . TYR A 1 88 ? -9.772 -1.480 9.911 1.00 97.19 88 TYR A O 1
ATOM 699 N N . ILE A 1 89 ? -9.164 0.608 9.378 1.00 96.44 89 ILE A N 1
ATOM 700 C CA . ILE A 1 89 ? -10.526 1.159 9.492 1.00 96.44 89 ILE A CA 1
ATOM 701 C C . ILE A 1 89 ? -11.495 0.436 8.541 1.00 96.44 89 ILE A C 1
ATOM 703 O O . ILE A 1 89 ? -12.603 0.089 8.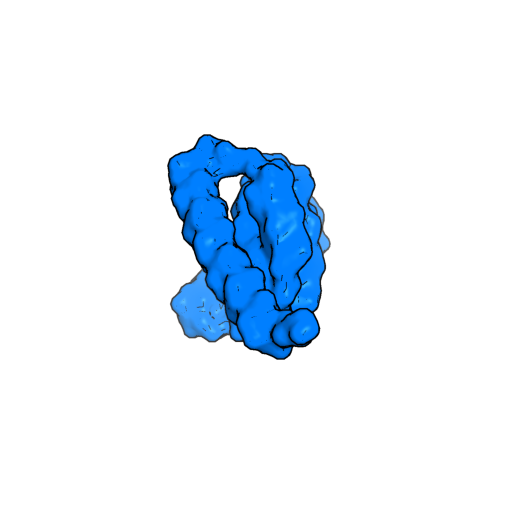944 1.00 96.44 89 ILE A O 1
ATOM 707 N N . GLU A 1 90 ? -11.088 0.165 7.297 1.00 94.19 90 GLU A N 1
ATOM 708 C CA . GLU A 1 90 ? -11.897 -0.577 6.312 1.00 94.19 90 GLU A CA 1
ATOM 709 C C . GLU A 1 90 ? -12.184 -2.027 6.719 1.00 94.19 90 GLU A C 1
ATOM 711 O O . GLU A 1 90 ? -13.232 -2.575 6.371 1.00 94.19 90 GLU A O 1
ATOM 716 N N . MET A 1 91 ? -11.263 -2.656 7.449 1.00 94.19 91 MET A N 1
ATOM 717 C CA . MET A 1 91 ? -11.437 -3.996 8.015 1.00 94.19 91 MET A CA 1
ATOM 718 C C . MET A 1 91 ? -12.209 -3.988 9.341 1.00 94.19 91 MET A C 1
ATOM 720 O O . MET A 1 91 ? -12.560 -5.051 9.846 1.00 94.19 91 MET A O 1
ATOM 724 N N . GLY A 1 92 ? -12.494 -2.812 9.906 1.00 94.06 92 GLY A N 1
ATOM 725 C CA . GLY A 1 92 ? -13.053 -2.680 11.247 1.00 94.06 92 GLY A CA 1
ATOM 726 C C . GLY A 1 92 ? -12.023 -2.921 12.358 1.00 94.06 92 GLY A C 1
ATOM 727 O O . GLY A 1 92 ? -12.392 -3.119 13.510 1.00 94.06 92 GLY A O 1
ATOM 728 N N . ASP A 1 93 ? -10.731 -2.914 12.075 1.00 94.38 93 ASP A N 1
ATOM 729 C CA . ASP A 1 93 ? -9.699 -3.075 13.094 1.00 94.38 93 ASP A CA 1
ATOM 730 C C . ASP A 1 93 ? -9.374 -1.729 13.760 1.00 94.38 93 ASP A C 1
ATOM 732 O O . ASP A 1 93 ? -8.415 -1.032 13.427 1.00 94.38 93 ASP A O 1
ATOM 736 N N . ALA A 1 94 ? -10.256 -1.306 14.667 1.00 94.44 94 ALA A N 1
ATOM 737 C CA . ALA A 1 94 ? -10.104 -0.041 15.376 1.00 94.44 94 ALA A CA 1
ATOM 738 C C . ALA A 1 94 ? -8.824 0.034 16.241 1.00 94.44 94 ALA A C 1
ATOM 740 O O . ALA A 1 94 ? -8.157 1.069 16.171 1.00 94.44 94 ALA A O 1
ATOM 741 N N . PRO A 1 95 ? -8.438 -1.007 17.014 1.00 95.25 95 PRO A N 1
ATOM 742 C CA . PRO A 1 95 ? -7.224 -0.962 17.830 1.00 95.25 95 PRO A CA 1
ATOM 743 C C . PRO A 1 95 ? -5.945 -0.711 17.023 1.00 95.25 95 PRO A C 1
ATOM 745 O O . PRO A 1 95 ? -5.173 0.188 17.367 1.00 95.25 95 PRO A O 1
ATOM 748 N N . ASP A 1 96 ? -5.727 -1.441 15.924 1.00 95.06 96 ASP A N 1
ATOM 749 C CA . ASP A 1 96 ? -4.509 -1.267 15.124 1.00 95.06 96 ASP A CA 1
ATOM 750 C C . ASP A 1 96 ? -4.501 0.052 14.340 1.00 95.06 96 ASP A C 1
ATOM 752 O O . ASP A 1 96 ? -3.457 0.707 14.228 1.00 95.06 96 ASP A O 1
ATOM 756 N N . ALA A 1 97 ? -5.667 0.501 13.859 1.00 96.62 97 ALA A N 1
ATOM 757 C CA . ALA A 1 97 ? -5.805 1.833 13.276 1.00 96.62 97 ALA A CA 1
ATOM 758 C C . ALA A 1 97 ? -5.440 2.934 14.284 1.00 96.62 97 ALA A C 1
ATOM 760 O O . ALA A 1 97 ? -4.696 3.859 13.946 1.00 96.62 97 ALA A O 1
ATOM 761 N N . GLN A 1 98 ? -5.942 2.833 15.519 1.00 97.00 98 GLN A N 1
ATOM 762 C CA . GLN A 1 98 ? -5.686 3.805 16.577 1.00 97.00 98 GLN A CA 1
ATOM 763 C C . GLN A 1 98 ? -4.195 3.894 16.895 1.00 97.00 98 GLN A C 1
ATOM 765 O O . GLN A 1 98 ? -3.615 4.980 16.816 1.00 97.00 98 GLN A O 1
ATOM 770 N N . ARG A 1 99 ? -3.570 2.745 17.172 1.00 95.94 99 ARG A N 1
ATOM 771 C CA . ARG A 1 99 ? -2.148 2.648 17.507 1.00 95.94 99 ARG A CA 1
ATOM 772 C C . ARG A 1 99 ? -1.275 3.317 16.444 1.00 95.94 99 ARG A C 1
ATOM 774 O O . ARG A 1 99 ? -0.466 4.187 16.763 1.00 95.94 99 ARG A O 1
ATOM 781 N N . LEU A 1 100 ? -1.496 3.001 15.163 1.00 95.62 100 LEU A N 1
ATOM 782 C CA . LEU A 1 100 ? -0.741 3.620 14.068 1.00 95.62 100 LEU A CA 1
ATOM 783 C C . LEU A 1 100 ? -0.934 5.141 13.985 1.00 95.62 100 LEU A C 1
ATOM 785 O O . LEU A 1 100 ? 0.030 5.876 13.759 1.00 95.62 100 LEU A O 1
ATOM 789 N N . LEU A 1 101 ? -2.167 5.634 14.149 1.00 96.81 101 LEU A N 1
ATOM 790 C CA . LEU A 1 101 ? -2.479 7.067 14.074 1.00 96.81 101 LEU A CA 1
ATOM 791 C C . LEU A 1 101 ? -1.934 7.864 15.271 1.00 96.81 101 LEU A C 1
ATOM 793 O O . LEU A 1 101 ? -1.774 9.088 15.165 1.00 96.81 101 LEU A O 1
ATOM 797 N N . GLU A 1 102 ? -1.682 7.218 16.405 1.00 95.69 102 GLU A N 1
ATOM 798 C CA . GLU A 1 102 ? -1.059 7.810 17.593 1.00 95.69 102 GLU A CA 1
ATOM 799 C C . GLU A 1 102 ? 0.467 7.860 17.476 1.00 95.69 102 GLU A C 1
ATOM 801 O O . GLU A 1 102 ? 1.060 8.916 17.705 1.00 95.69 102 GLU A O 1
ATOM 806 N N . GLU A 1 103 ? 1.088 6.761 17.043 1.00 93.25 103 GLU A N 1
ATOM 807 C CA . GLU A 1 103 ? 2.544 6.632 16.916 1.00 93.25 103 GLU A CA 1
ATOM 808 C C . GLU A 1 103 ? 3.125 7.462 15.759 1.00 93.25 103 GLU A C 1
ATOM 810 O O . GLU A 1 103 ? 4.275 7.917 15.823 1.00 93.25 103 GLU A O 1
ATOM 815 N N . MET A 1 104 ? 2.355 7.675 14.684 1.00 94.00 104 MET A N 1
ATOM 816 C CA . MET A 1 104 ? 2.861 8.361 13.495 1.00 94.00 104 MET A CA 1
ATOM 817 C C . MET A 1 104 ? 3.214 9.831 13.755 1.00 94.00 104 MET A C 1
ATOM 819 O O . MET A 1 104 ? 2.482 10.595 14.400 1.00 94.00 104 MET A O 1
ATOM 823 N N . LYS A 1 105 ? 4.317 10.265 13.137 1.00 94.56 105 LYS A N 1
ATOM 824 C CA . LYS A 1 105 ? 4.839 11.638 13.201 1.00 94.56 105 LYS A CA 1
ATOM 825 C C . LYS A 1 105 ? 4.817 12.289 11.809 1.00 94.56 105 LYS A C 1
ATOM 827 O O . LYS A 1 105 ? 5.835 12.258 11.117 1.00 94.56 105 LYS A O 1
ATOM 832 N N . PRO A 1 106 ? 3.677 12.871 11.382 1.00 94.38 106 PRO A N 1
ATOM 833 C CA . PRO A 1 106 ? 3.559 13.566 10.104 1.00 94.38 106 PRO A CA 1
ATOM 834 C C . PRO A 1 106 ? 4.613 14.658 9.931 1.00 94.38 106 PRO A C 1
ATOM 836 O O . PRO A 1 106 ? 4.821 15.487 10.822 1.00 94.38 106 PRO A O 1
ATOM 839 N N . ARG A 1 107 ? 5.224 14.696 8.753 1.00 94.00 107 ARG A N 1
ATOM 840 C CA . ARG A 1 107 ? 6.263 15.646 8.353 1.00 94.00 107 ARG A CA 1
ATOM 841 C C . ARG A 1 107 ? 5.686 16.806 7.541 1.00 94.00 107 ARG A C 1
ATOM 843 O O . ARG A 1 107 ? 6.237 17.901 7.586 1.00 94.00 107 ARG A O 1
ATOM 850 N N . SER A 1 108 ? 4.546 16.614 6.872 1.00 95.75 108 SER A N 1
ATOM 851 C CA . SER A 1 108 ? 3.891 17.638 6.045 1.00 95.75 108 SER A CA 1
ATOM 852 C C . SER A 1 108 ? 2.494 18.043 6.538 1.00 95.75 108 SER A C 1
ATOM 854 O O . SER A 1 108 ? 1.851 17.361 7.338 1.00 95.75 108 SER A O 1
ATOM 856 N N . ILE A 1 109 ? 1.989 19.178 6.036 1.00 97.06 109 ILE A N 1
ATOM 857 C CA . ILE A 1 109 ? 0.608 19.625 6.291 1.00 97.06 109 ILE A CA 1
ATOM 858 C C . ILE A 1 109 ? -0.404 18.629 5.706 1.00 97.06 109 ILE A C 1
ATOM 860 O O . ILE A 1 109 ? -1.426 18.366 6.341 1.00 97.06 109 ILE A O 1
ATOM 864 N N . ALA A 1 110 ? -0.119 18.063 4.530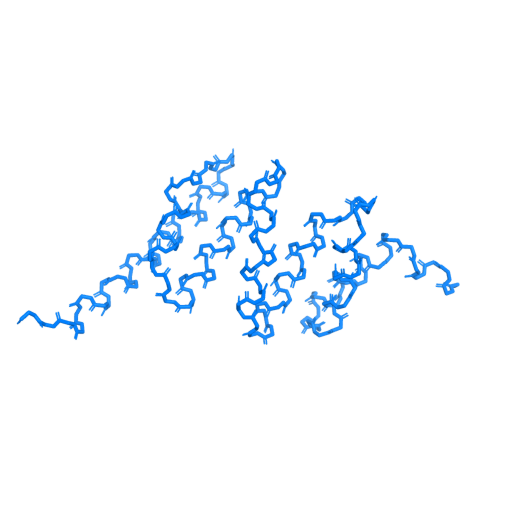 1.00 96.12 110 ALA A N 1
ATOM 865 C CA . ALA A 1 110 ? -0.986 17.083 3.880 1.00 96.12 110 ALA A CA 1
ATOM 866 C C . ALA A 1 110 ? -1.148 15.824 4.746 1.00 96.12 110 ALA A C 1
ATOM 868 O O . ALA A 1 110 ? -2.271 15.445 5.066 1.00 96.12 110 ALA A O 1
ATOM 869 N N . GLU A 1 111 ? -0.044 15.266 5.244 1.00 96.75 111 GLU A N 1
ATOM 870 C CA . GLU A 1 111 ? -0.064 14.091 6.125 1.00 96.75 111 GLU A CA 1
ATOM 871 C C . GLU A 1 111 ? -0.803 14.370 7.444 1.00 96.75 111 GLU A C 1
ATOM 873 O O . GLU A 1 111 ? -1.536 13.520 7.944 1.00 96.75 111 GLU A O 1
ATOM 878 N N . ARG A 1 112 ? -0.672 15.579 8.015 1.00 98.06 112 ARG A N 1
ATOM 879 C CA . ARG A 1 112 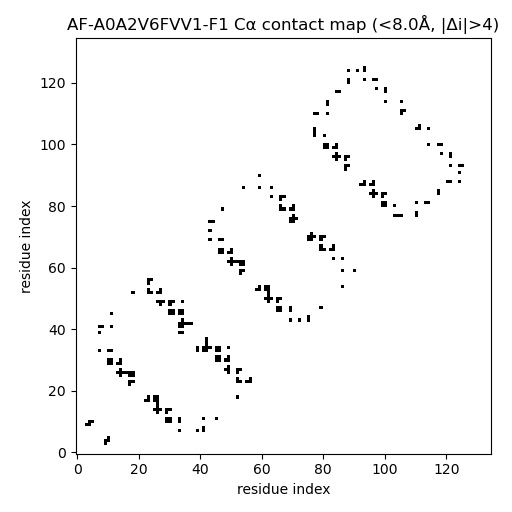? -1.440 15.963 9.218 1.00 98.06 112 ARG A CA 1
ATOM 880 C C . ARG A 1 112 ? -2.942 16.022 8.949 1.00 98.06 112 ARG A C 1
ATOM 882 O O . ARG A 1 112 ? -3.721 15.634 9.822 1.00 98.06 112 ARG A O 1
ATOM 889 N N . ARG A 1 113 ? -3.348 16.538 7.784 1.00 98.06 113 ARG A N 1
ATOM 890 C CA . ARG A 1 113 ? -4.758 16.594 7.367 1.00 98.06 113 ARG A CA 1
ATOM 891 C C . ARG A 1 113 ? -5.309 15.191 7.149 1.00 98.06 113 ARG A C 1
ATOM 893 O O . ARG A 1 113 ? -6.372 14.884 7.678 1.00 98.06 113 ARG A O 1
ATOM 900 N N . GLU A 1 114 ? -4.561 14.340 6.456 1.00 97.88 114 GLU A N 1
ATOM 901 C CA . GLU A 1 114 ? -4.944 12.950 6.209 1.00 97.88 114 GLU A CA 1
ATOM 902 C C . GLU A 1 114 ? -5.069 12.164 7.519 1.00 97.88 114 GLU A C 1
ATOM 904 O O . GLU A 1 114 ? -6.107 11.559 7.776 1.00 97.88 114 GLU A O 1
ATOM 909 N N . ARG A 1 115 ? -4.098 12.288 8.434 1.00 98.06 115 ARG A N 1
ATOM 910 C CA . ARG A 1 115 ? -4.195 11.697 9.777 1.00 98.06 115 ARG A CA 1
ATOM 911 C C . ARG A 1 115 ? -5.445 12.159 10.527 1.00 98.06 115 ARG A C 1
ATOM 913 O O . ARG A 1 115 ? -6.108 11.350 11.168 1.00 98.06 115 ARG A O 1
ATOM 920 N N . ARG A 1 116 ? -5.768 13.458 10.478 1.00 97.94 116 ARG A N 1
ATOM 921 C CA . ARG A 1 116 ? -6.962 14.009 11.142 1.00 97.94 116 ARG A CA 1
ATOM 922 C C . ARG A 1 116 ? -8.245 13.418 10.558 1.00 97.94 116 ARG A C 1
ATOM 924 O O . ARG A 1 116 ? -9.131 13.051 11.320 1.00 97.94 116 ARG A O 1
ATOM 931 N N . LEU A 1 117 ? -8.324 13.302 9.234 1.00 98.06 117 LEU A N 1
ATOM 932 C CA . LEU A 1 117 ? -9.454 12.670 8.556 1.00 98.06 117 LEU A CA 1
ATOM 933 C C . LEU A 1 117 ? -9.630 11.212 9.004 1.00 98.06 117 LEU A C 1
ATOM 935 O O . LEU A 1 117 ? -10.740 10.804 9.340 1.00 98.06 117 LEU A O 1
ATOM 939 N N . LEU A 1 118 ? -8.541 10.439 9.046 1.00 98.31 118 LEU A N 1
ATOM 940 C CA . LEU A 1 118 ? -8.584 9.038 9.471 1.00 98.31 118 LEU A CA 1
ATOM 941 C C . LEU A 1 118 ? -8.995 8.886 10.940 1.00 98.31 118 LEU A C 1
ATOM 943 O O . LEU A 1 118 ? -9.789 8.003 11.249 1.00 98.31 118 LEU A O 1
ATOM 947 N N . ARG A 1 119 ? -8.544 9.780 11.832 1.00 97.44 119 ARG A N 1
ATOM 948 C CA . ARG A 1 119 ? -9.011 9.804 13.230 1.00 97.44 119 ARG A CA 1
ATOM 949 C C . ARG A 1 119 ? -10.519 10.032 13.332 1.00 97.44 119 ARG A C 1
ATOM 951 O O . ARG A 1 119 ? -11.187 9.274 14.020 1.00 97.44 119 ARG A O 1
ATOM 958 N N . GLY A 1 120 ? -11.067 10.986 12.578 1.00 97.12 120 GLY A N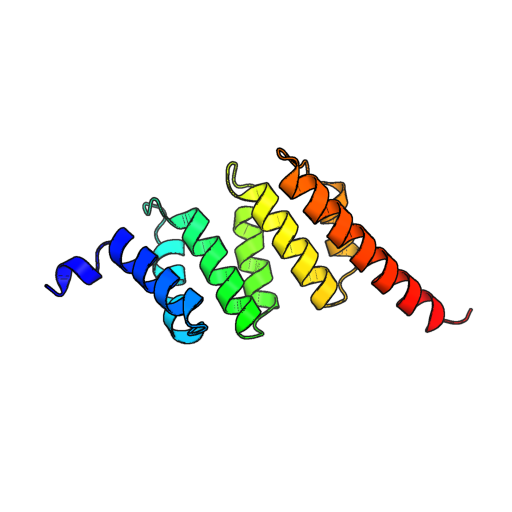 1
ATOM 959 C CA . GLY A 1 120 ? -12.519 11.196 12.546 1.00 97.12 120 GLY A CA 1
ATOM 960 C C . GLY A 1 120 ? -13.289 9.968 12.037 1.00 97.12 120 GLY A C 1
ATOM 961 O O . GLY A 1 120 ? -14.326 9.607 12.584 1.00 97.12 120 GLY A O 1
ATOM 962 N N . ARG A 1 121 ? -12.766 9.262 11.023 1.00 97.38 121 ARG A N 1
ATOM 963 C CA . ARG A 1 121 ? -13.363 7.997 10.546 1.00 97.38 121 ARG A CA 1
ATOM 964 C C . ARG A 1 121 ? -13.322 6.896 11.609 1.00 97.38 121 ARG A C 1
ATOM 966 O O . ARG A 1 121 ? -14.285 6.143 11.735 1.00 97.38 121 ARG A O 1
ATOM 973 N N . LEU A 1 122 ? -12.226 6.805 12.356 1.00 96.94 122 LEU A N 1
ATOM 974 C CA . LEU A 1 122 ? -12.059 5.848 13.447 1.00 96.94 122 LEU A CA 1
ATOM 975 C C . LEU A 1 122 ? -13.034 6.121 14.606 1.00 96.94 122 LEU A C 1
ATOM 977 O O . LEU A 1 122 ? -13.649 5.188 15.112 1.00 96.94 122 LEU A O 1
ATOM 981 N N . GLU A 1 123 ? -13.239 7.385 14.980 1.00 94.44 123 GLU A N 1
ATOM 982 C CA . GLU A 1 123 ? -14.220 7.778 16.004 1.00 94.44 123 GLU A CA 1
ATOM 983 C C . GLU A 1 123 ? -15.642 7.342 15.623 1.00 94.44 123 GLU A C 1
ATOM 985 O O . GLU A 1 123 ? -16.358 6.758 16.436 1.00 94.44 123 GLU A O 1
ATOM 990 N N . LEU A 1 124 ? -16.034 7.533 14.358 1.00 93.31 124 LEU A N 1
ATOM 991 C CA . LEU A 1 124 ? -17.334 7.073 13.856 1.00 93.31 124 LEU A CA 1
ATOM 992 C C . LEU A 1 124 ? -17.475 5.546 13.904 1.00 93.31 124 LEU A C 1
ATOM 994 O O . LEU A 1 124 ? -18.561 5.036 14.185 1.00 93.31 124 LEU A O 1
ATOM 998 N N . LEU A 1 125 ? -16.398 4.810 13.619 1.00 91.94 125 LEU A N 1
ATOM 999 C CA . LEU A 1 125 ? -16.380 3.351 13.725 1.00 91.94 125 LEU A CA 1
ATOM 1000 C C . LEU A 1 125 ? -16.574 2.899 15.181 1.00 91.94 125 LEU A C 1
ATOM 1002 O O . LEU A 1 125 ? -17.368 1.990 15.428 1.00 91.94 125 LEU A O 1
ATOM 1006 N N . ASN A 1 126 ? -15.898 3.546 16.133 1.00 89.12 126 ASN A N 1
ATOM 1007 C CA . ASN A 1 126 ? -16.016 3.239 17.560 1.00 89.12 126 ASN A CA 1
ATOM 1008 C C . ASN A 1 126 ? -17.417 3.551 18.100 1.00 89.12 126 ASN A C 1
ATOM 1010 O O . ASN A 1 126 ? -18.038 2.681 18.708 1.00 89.12 126 ASN A O 1
ATOM 1014 N N . GLY A 1 127 ? -17.976 4.722 17.780 1.00 85.06 127 GLY A N 1
ATOM 1015 C CA . GLY A 1 127 ? -19.324 5.093 18.225 1.00 85.06 127 GLY A CA 1
ATOM 1016 C C . GLY A 1 127 ? -20.423 4.149 17.714 1.00 85.06 127 GLY A C 1
ATOM 1017 O O . GLY A 1 127 ? -21.384 3.869 18.427 1.00 85.06 127 GLY A O 1
ATOM 1018 N N . ARG A 1 128 ? -20.276 3.584 16.504 1.00 76.69 128 ARG A N 1
ATOM 1019 C CA . ARG A 1 128 ? -21.205 2.552 15.997 1.00 76.69 128 ARG A CA 1
ATOM 1020 C C . ARG A 1 128 ? -21.138 1.252 16.796 1.00 76.69 128 ARG A C 1
ATOM 1022 O O . ARG A 1 128 ? -22.152 0.580 16.932 1.00 76.69 128 ARG A O 1
ATOM 1029 N N . ARG A 1 129 ? -19.961 0.877 17.299 1.00 71.56 129 ARG A N 1
ATOM 1030 C CA . ARG A 1 129 ? -19.774 -0.355 18.083 1.00 71.56 129 ARG A CA 1
ATOM 1031 C C . ARG A 1 129 ? -20.375 -0.240 19.473 1.00 71.56 129 ARG A C 1
ATOM 1033 O O . ARG A 1 129 ? -21.028 -1.175 19.921 1.00 71.56 129 ARG A O 1
ATOM 1040 N N . GLU A 1 130 ? -20.198 0.912 20.110 1.00 71.06 130 GLU A N 1
ATOM 1041 C CA . GLU A 1 130 ? -20.759 1.203 21.433 1.00 71.06 130 GLU A CA 1
ATOM 1042 C C . GLU A 1 130 ? -22.294 1.131 21.440 1.00 71.06 130 GLU A C 1
ATOM 1044 O O . GLU A 1 130 ? -22.879 0.655 22.405 1.00 71.06 130 GLU A O 1
ATOM 1049 N N . GLN A 1 131 ? -22.955 1.514 20.343 1.00 69.56 131 GLN A N 1
ATOM 1050 C CA . GLN A 1 131 ? -24.417 1.425 20.216 1.00 69.56 131 GLN A CA 1
ATOM 1051 C C . GLN A 1 131 ? -24.947 -0.012 20.071 1.00 69.56 131 GLN A C 1
ATOM 1053 O O . GLN A 1 131 ? -26.098 -0.272 20.410 1.00 69.56 131 GLN A O 1
ATOM 1058 N N . VAL A 1 132 ? -24.139 -0.943 19.553 1.00 64.81 132 VAL A N 1
ATOM 1059 C CA . VAL A 1 132 ? -24.550 -2.340 19.298 1.00 64.81 132 VAL A CA 1
ATOM 1060 C C . VAL A 1 132 ? -24.330 -3.238 20.523 1.00 64.81 132 VAL A C 1
ATOM 1062 O O . VAL A 1 132 ? -24.900 -4.323 20.593 1.00 64.81 132 VAL A O 1
ATOM 1065 N N . MET A 1 133 ? -23.553 -2.784 21.509 1.00 54.91 133 MET A N 1
ATOM 1066 C CA . MET A 1 133 ? -23.289 -3.502 22.759 1.00 54.91 133 MET A CA 1
ATOM 1067 C C . MET A 1 133 ? -23.975 -2.786 23.940 1.00 54.91 133 MET A C 1
ATOM 1069 O O . MET A 1 133 ? -23.304 -2.048 24.666 1.00 54.91 133 MET A O 1
ATOM 1073 N N . PRO A 1 134 ? -25.299 -2.948 24.148 1.00 50.06 134 PRO A N 1
ATOM 1074 C CA . PRO A 1 134 ? -25.941 -2.453 25.360 1.00 50.06 134 PRO A CA 1
ATOM 1075 C C . PRO A 1 134 ? -25.385 -3.196 26.585 1.00 50.06 134 PRO A C 1
ATOM 1077 O O . PRO A 1 134 ? -25.173 -4.409 26.539 1.00 50.06 134 PRO A O 1
ATOM 1080 N N . ARG A 1 135 ? -25.109 -2.436 27.650 1.00 51.81 135 ARG A N 1
ATOM 1081 C CA . ARG A 1 135 ? -24.705 -2.949 28.968 1.00 51.81 135 ARG A CA 1
ATOM 1082 C C . ARG A 1 135 ? -25.829 -3.714 29.652 1.00 51.81 135 ARG A C 1
ATOM 1084 O O . ARG A 1 135 ? -26.995 -3.297 29.478 1.00 51.81 135 ARG A O 1
#

pLDDT: mean 93.68, std 8.68, range [50.06, 98.62]

Mean predicted aligned error: 4.2 Å

Radius of gyration: 16.92 Å; Cα contacts (8 Å, |Δi|>4): 161; chains: 1; bounding box: 45×29×57 Å

Solvent-accessible surface area (backbone atoms only — not comparable to full-atom values): 7251 Å² total; per-residue (Å²): 116,76,72,58,58,70,36,69,69,46,31,50,54,50,19,51,54,28,44,77,70,71,35,31,83,71,11,29,62,42,17,45,56,37,40,71,32,88,85,42,94,47,23,70,62,19,30,51,49,26,18,54,26,28,42,76,72,66,40,50,72,61,14,47,54,41,28,56,71,29,51,81,34,93,83,44,14,68,62,26,40,53,52,42,26,52,51,23,50,76,72,65,37,55,72,64,19,48,53,42,69,66,72,56,80,67,91,46,73,66,50,48,50,51,52,51,53,51,50,56,54,45,52,56,54,50,57,55,50,58,71,74,56,78,131